Protein AF-A0A6V8F0V1-F1 (afdb_monomer_lite)

Secondary structure (DSSP, 8-state):
----SSTTPPEEEEEEEE-SS-TT-EEEEEEEE--GGGSS-GGGHHHHHHHHH-TTT-HHHHHHTT-

Radius of gyration: 19.39 Å; chains: 1; bounding box: 46×27×48 Å

Sequence (67 aa):
MIVPKENNAAFQGNITVINKENSSDYCMIPVTLTTPLSQNIEHHWFLARLLVLFPHAFPILRYLMGF

pLDDT: mean 76.05, std 13.64, range [41.34, 96.38]

Foldseek 3Di:
DQDDPDPQDKDWDWDKDADPVHRVDIDIDIDIDGDPVNPDCPVPVPVVVVCVVCVPPCPVVCVVVPD

Structure (mmCIF, N/CA/C/O backbone):
data_AF-A0A6V8F0V1-F1
#
_entry.id   AF-A0A6V8F0V1-F1
#
loop_
_atom_site.group_PDB
_atom_site.id
_atom_site.type_symbol
_atom_site.label_atom_id
_atom_site.label_alt_id
_atom_site.label_comp_id
_atom_site.label_asym_id
_atom_site.label_entity_id
_atom_site.label_seq_id
_atom_site.pdbx_PDB_ins_code
_atom_site.Cartn_x
_atom_site.Cartn_y
_atom_site.Cartn_z
_atom_site.occupancy
_atom_site.B_iso_or_equiv
_atom_site.auth_seq_id
_atom_site.auth_comp_id
_atom_site.auth_asym_id
_atom_site.auth_atom_id
_atom_site.pdbx_PDB_model_num
ATOM 1 N N . MET A 1 1 ? -0.546 -12.714 4.693 1.00 41.34 1 MET A N 1
ATOM 2 C CA . MET A 1 1 ? 0.505 -11.734 4.350 1.00 41.34 1 MET A CA 1
ATOM 3 C C . MET A 1 1 ? -0.105 -10.768 3.352 1.00 41.34 1 MET A C 1
ATOM 5 O O . MET A 1 1 ? -0.525 -11.216 2.294 1.00 41.34 1 MET A O 1
ATOM 9 N N . ILE A 1 2 ? -0.277 -9.502 3.732 1.00 63.81 2 ILE A N 1
ATOM 10 C CA . ILE A 1 2 ? -0.941 -8.486 2.905 1.00 63.81 2 ILE A CA 1
ATOM 11 C C . ILE A 1 2 ? 0.161 -7.739 2.155 1.00 63.81 2 ILE A C 1
ATOM 13 O O . ILE A 1 2 ? 0.578 -6.655 2.540 1.00 63.81 2 ILE A O 1
ATOM 17 N N . VAL A 1 3 ? 0.735 -8.406 1.161 1.00 62.12 3 VAL A N 1
ATOM 18 C CA . VAL A 1 3 ? 1.738 -7.821 0.270 1.00 62.12 3 VAL A CA 1
ATOM 19 C C . VAL A 1 3 ? 1.259 -8.100 -1.151 1.00 62.12 3 VAL A C 1
ATOM 21 O O . VAL A 1 3 ? 0.917 -9.255 -1.433 1.00 62.12 3 VAL A O 1
ATOM 24 N N . PRO A 1 4 ? 1.176 -7.085 -2.029 1.00 62.81 4 PRO A N 1
ATOM 25 C CA . PRO A 1 4 ? 0.789 -7.301 -3.415 1.00 62.81 4 PRO A CA 1
ATOM 26 C C . PRO A 1 4 ? 1.740 -8.301 -4.078 1.00 62.81 4 PRO A C 1
ATOM 28 O O . PRO A 1 4 ? 2.957 -8.152 -3.996 1.00 62.81 4 PRO A O 1
ATOM 31 N N . LYS A 1 5 ? 1.186 -9.343 -4.711 1.00 64.44 5 LYS A N 1
ATOM 32 C CA . LYS A 1 5 ? 1.970 -10.320 -5.490 1.00 64.44 5 LYS A CA 1
ATOM 33 C C . LYS A 1 5 ? 2.523 -9.723 -6.787 1.00 64.44 5 LYS A C 1
ATOM 35 O O . LYS A 1 5 ? 3.473 -10.264 -7.343 1.00 64.44 5 LYS A O 1
ATOM 40 N N . GLU A 1 6 ? 1.912 -8.647 -7.266 1.00 65.75 6 GLU A N 1
ATOM 41 C CA . GLU A 1 6 ? 2.252 -7.981 -8.518 1.00 65.75 6 GLU A CA 1
ATOM 42 C C . GLU A 1 6 ? 3.140 -6.761 -8.257 1.00 65.75 6 GLU A C 1
ATOM 44 O O . GLU A 1 6 ? 2.898 -5.970 -7.341 1.00 65.75 6 GLU A O 1
ATOM 49 N N . ASN A 1 7 ? 4.178 -6.607 -9.080 1.00 60.28 7 ASN A N 1
ATOM 50 C CA . ASN A 1 7 ? 5.027 -5.420 -9.058 1.00 60.28 7 ASN A CA 1
ATOM 51 C C . ASN A 1 7 ? 4.211 -4.186 -9.477 1.00 60.28 7 ASN A C 1
ATOM 53 O O . ASN A 1 7 ? 3.363 -4.279 -10.358 1.00 60.28 7 ASN A O 1
ATOM 57 N N . ASN A 1 8 ? 4.497 -3.027 -8.870 1.00 64.75 8 ASN A N 1
ATOM 58 C CA . ASN A 1 8 ? 3.818 -1.744 -9.128 1.00 64.75 8 ASN A CA 1
ATOM 59 C C . ASN A 1 8 ? 2.303 -1.723 -8.842 1.00 64.75 8 ASN A C 1
ATOM 61 O O . ASN A 1 8 ? 1.612 -0.800 -9.267 1.00 64.75 8 ASN A O 1
ATOM 65 N N . ALA A 1 9 ? 1.781 -2.699 -8.099 1.00 66.69 9 ALA A N 1
ATOM 66 C CA . ALA A 1 9 ? 0.370 -2.734 -7.750 1.00 66.69 9 ALA A CA 1
ATOM 67 C C . ALA A 1 9 ? 0.023 -1.706 -6.661 1.00 66.69 9 ALA A C 1
ATOM 69 O O . ALA A 1 9 ? 0.705 -1.591 -5.638 1.00 66.69 9 ALA A O 1
ATOM 70 N N . ALA A 1 10 ? -1.080 -0.987 -6.869 1.00 68.62 10 ALA A N 1
ATOM 71 C CA . ALA A 1 10 ? -1.699 -0.185 -5.826 1.00 68.62 10 ALA A CA 1
ATOM 72 C C . ALA A 1 10 ? -2.360 -1.120 -4.808 1.00 68.62 10 ALA A C 1
ATOM 74 O O . ALA A 1 10 ? -3.188 -1.960 -5.160 1.00 68.62 10 ALA A O 1
ATOM 75 N N . PHE A 1 11 ? -2.004 -0.968 -3.538 1.00 81.38 11 PHE A N 1
ATOM 76 C CA . PHE A 1 11 ? -2.695 -1.650 -2.457 1.00 81.38 11 PHE A CA 1
ATOM 77 C C . PHE A 1 11 ? -3.811 -0.751 -1.928 1.00 81.38 11 PHE A C 1
ATOM 79 O O . PHE A 1 11 ? -3.565 0.406 -1.592 1.00 81.38 11 PHE A O 1
ATOM 86 N N . GLN A 1 12 ? -5.020 -1.295 -1.830 1.00 84.50 12 GLN A N 1
ATOM 87 C CA . GLN A 1 12 ? -6.151 -0.674 -1.148 1.00 84.50 12 GLN A CA 1
ATOM 88 C C . GLN A 1 12 ? -6.656 -1.634 -0.079 1.00 84.50 12 GLN A C 1
ATOM 90 O O . GLN A 1 12 ? -6.775 -2.838 -0.314 1.00 84.50 12 GLN A O 1
ATOM 95 N N . GLY A 1 13 ? -6.951 -1.107 1.100 1.00 87.81 13 GLY A N 1
ATOM 96 C CA . GLY A 1 13 ? -7.475 -1.890 2.206 1.00 87.81 13 GLY A CA 1
ATOM 97 C C . GLY A 1 13 ? -8.107 -1.011 3.270 1.00 87.81 13 GLY A C 1
ATOM 98 O O . GLY A 1 13 ? -8.072 0.212 3.181 1.00 87.81 13 GLY A O 1
ATOM 99 N N . ASN A 1 14 ? -8.663 -1.646 4.297 1.00 92.12 14 ASN A N 1
ATOM 100 C CA . ASN A 1 14 ? -9.263 -0.957 5.433 1.00 92.12 14 ASN A CA 1
ATOM 101 C C . ASN A 1 14 ? -8.573 -1.401 6.722 1.00 92.12 14 ASN A C 1
ATOM 103 O O . ASN A 1 14 ? -8.370 -2.596 6.941 1.00 92.12 14 ASN A O 1
ATOM 107 N N . ILE A 1 15 ? -8.246 -0.443 7.585 1.00 91.25 15 ILE A N 1
ATOM 108 C CA . ILE A 1 15 ? -7.841 -0.702 8.966 1.00 91.25 15 ILE A CA 1
ATOM 109 C C . ILE A 1 15 ? -9.091 -0.586 9.834 1.00 91.25 15 ILE A C 1
ATOM 111 O O . ILE A 1 15 ? -9.701 0.479 9.898 1.00 91.25 15 ILE A O 1
ATOM 115 N N . THR A 1 16 ? -9.474 -1.670 10.506 1.00 93.88 16 THR A N 1
ATOM 116 C CA . THR A 1 16 ? -10.578 -1.656 11.474 1.00 93.88 16 THR A CA 1
ATOM 117 C C . THR A 1 16 ? -10.024 -1.431 12.876 1.00 93.88 16 THR A C 1
ATOM 119 O O . THR A 1 16 ? -9.255 -2.245 13.384 1.00 93.88 16 THR A O 1
ATOM 122 N N . VAL A 1 17 ? -10.426 -0.331 13.508 1.00 93.50 17 VAL A N 1
ATOM 123 C CA . VAL A 1 17 ? -10.139 -0.027 14.912 1.00 93.50 17 VAL A CA 1
ATOM 124 C C . VAL A 1 17 ? -11.371 -0.406 15.719 1.00 93.50 17 VAL A C 1
ATOM 126 O O . VAL A 1 17 ? -12.439 0.158 15.502 1.00 93.50 17 VAL A O 1
ATOM 129 N N . ILE A 1 18 ? -11.230 -1.374 16.621 1.00 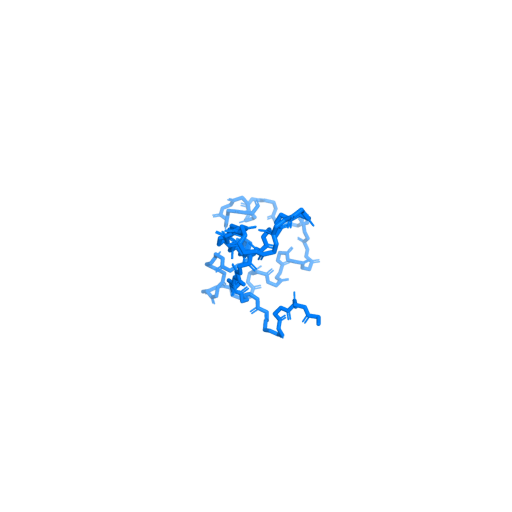95.31 18 ILE A N 1
ATOM 130 C CA . ILE A 1 18 ? -12.323 -1.870 17.463 1.00 95.31 18 ILE A CA 1
ATOM 131 C C . ILE A 1 18 ? -12.071 -1.396 18.890 1.00 95.31 18 ILE A C 1
ATOM 133 O O . ILE A 1 18 ? -10.974 -1.593 19.422 1.00 95.31 18 ILE A O 1
ATOM 137 N N . ASN A 1 19 ? -13.074 -0.777 19.508 1.00 93.12 19 ASN A N 1
ATOM 138 C CA . ASN A 1 19 ? -12.997 -0.386 20.905 1.00 93.12 19 ASN A CA 1
ATOM 139 C C . ASN A 1 19 ? -12.897 -1.642 21.790 1.00 93.12 19 ASN A C 1
ATOM 141 O O . ASN A 1 19 ? -13.679 -2.586 21.668 1.00 93.12 19 ASN A O 1
ATOM 145 N N . LYS A 1 20 ? -11.915 -1.661 22.697 1.00 93.75 20 LYS A N 1
ATOM 146 C CA . LYS A 1 20 ? -11.660 -2.805 23.583 1.00 93.75 20 LYS A CA 1
ATOM 147 C C . LYS A 1 20 ? -12.824 -3.079 24.541 1.00 93.75 20 LYS A C 1
ATOM 149 O O . LYS A 1 20 ? -13.045 -4.229 24.905 1.00 93.75 20 LYS A O 1
ATOM 154 N N . GLU A 1 21 ? -13.533 -2.037 24.962 1.00 96.38 21 GLU A N 1
ATOM 155 C CA . GLU A 1 21 ? -14.620 -2.121 25.944 1.00 96.38 21 GLU A CA 1
ATOM 156 C C . GLU A 1 21 ? -15.974 -2.414 25.287 1.00 96.38 21 GLU A C 1
ATOM 158 O O . GLU A 1 21 ? -16.873 -2.952 25.932 1.00 96.38 21 GLU A O 1
ATOM 163 N N . ASN A 1 22 ? -16.112 -2.109 23.993 1.00 93.12 22 ASN A N 1
ATOM 164 C CA . ASN A 1 22 ? -17.327 -2.347 23.225 1.00 93.12 22 ASN A CA 1
ATOM 165 C C . ASN A 1 22 ? -16.994 -2.768 21.789 1.00 93.12 22 ASN A C 1
ATOM 167 O O . ASN A 1 22 ? -16.698 -1.938 20.937 1.00 93.12 22 ASN A O 1
ATOM 171 N N . SER A 1 23 ? -17.131 -4.058 21.490 1.00 90.19 23 SER A N 1
ATOM 172 C CA . SER A 1 23 ? -16.849 -4.600 20.156 1.00 90.19 23 SER A CA 1
ATOM 173 C C . SER A 1 23 ? -17.806 -4.126 19.057 1.00 90.19 23 SER A C 1
ATOM 175 O O . SER A 1 23 ? -17.504 -4.300 17.878 1.00 90.19 23 SER A O 1
ATOM 177 N N . SER A 1 24 ? -18.949 -3.537 19.421 1.00 93.62 24 SER A N 1
ATOM 178 C CA . SER A 1 24 ? -19.889 -2.942 18.461 1.00 93.62 24 SER A CA 1
ATOM 179 C C . SER A 1 24 ? -19.512 -1.507 18.081 1.00 93.62 24 SER A C 1
ATOM 181 O O . SER A 1 24 ? -20.025 -0.994 17.090 1.00 93.62 24 SER A O 1
ATOM 183 N N . ASP A 1 25 ? -18.626 -0.866 18.848 1.00 95.06 25 ASP A N 1
ATOM 184 C CA . ASP A 1 25 ? -18.071 0.454 18.558 1.00 95.06 25 ASP A CA 1
ATOM 185 C C . ASP A 1 25 ? -16.746 0.283 17.805 1.00 95.06 25 ASP A C 1
ATOM 187 O O . ASP A 1 25 ? -15.712 -0.095 18.368 1.00 95.06 25 ASP A O 1
ATOM 191 N N . TYR A 1 26 ? -16.796 0.491 16.491 1.00 94.69 26 TYR A N 1
ATOM 192 C CA . TYR A 1 26 ? -15.634 0.364 15.626 1.00 94.69 26 TYR A CA 1
ATOM 193 C C . TYR A 1 26 ? -15.603 1.454 14.557 1.00 94.69 26 TYR A C 1
ATOM 195 O O . TYR A 1 26 ? -16.626 1.959 14.097 1.00 94.69 26 TYR A O 1
ATOM 203 N N . CYS A 1 27 ? -14.391 1.772 14.116 1.00 95.19 27 CYS A N 1
ATOM 204 C CA . CYS A 1 27 ? -14.117 2.692 13.023 1.00 95.19 27 CYS A CA 1
ATOM 205 C C . CYS A 1 27 ? -13.343 1.959 11.922 1.00 95.19 27 CYS A C 1
ATOM 207 O O . CYS A 1 27 ? -12.471 1.136 12.206 1.00 95.19 27 CYS A O 1
ATOM 209 N N . MET A 1 28 ? -13.656 2.254 10.659 1.00 95.12 28 MET A N 1
ATOM 210 C CA . MET A 1 28 ? -12.890 1.777 9.508 1.00 95.12 28 MET A CA 1
ATOM 211 C C . MET A 1 28 ? -12.149 2.945 8.865 1.00 95.12 28 MET A C 1
ATOM 213 O O . MET A 1 28 ? -12.764 3.927 8.457 1.00 95.12 28 MET A O 1
ATOM 217 N N . ILE A 1 29 ? -10.831 2.815 8.742 1.00 94.12 29 ILE A N 1
ATOM 218 C CA . ILE A 1 29 ? -9.969 3.801 8.096 1.00 94.12 29 ILE A CA 1
ATOM 219 C C . ILE A 1 29 ? -9.539 3.227 6.740 1.00 94.12 29 ILE A C 1
ATOM 221 O O . ILE A 1 29 ? -8.803 2.233 6.725 1.00 94.12 29 ILE A O 1
ATOM 225 N N . PRO A 1 30 ? -9.983 3.800 5.607 1.00 91.19 30 PRO A N 1
ATOM 226 C CA . PRO A 1 30 ? -9.516 3.372 4.297 1.00 91.19 30 PRO A CA 1
ATOM 227 C C . PRO A 1 30 ? -8.049 3.773 4.118 1.00 91.19 30 PRO A C 1
ATOM 229 O O . PRO A 1 30 ? -7.663 4.908 4.401 1.00 91.19 30 PRO A O 1
ATOM 232 N N . VAL A 1 31 ? -7.227 2.839 3.647 1.00 88.06 31 VAL A N 1
ATOM 233 C CA . VAL A 1 31 ? -5.802 3.051 3.386 1.00 88.06 31 VAL A CA 1
ATOM 234 C C . VAL A 1 31 ? -5.447 2.648 1.964 1.00 88.06 31 VAL A C 1
ATOM 236 O O . VAL A 1 31 ? -5.867 1.603 1.464 1.00 88.06 31 VAL A O 1
ATOM 239 N N . THR A 1 32 ? -4.614 3.473 1.338 1.00 84.69 32 THR A N 1
ATOM 240 C CA . THR A 1 32 ? -4.070 3.229 0.004 1.00 84.69 32 THR A CA 1
ATOM 241 C C . THR A 1 32 ? -2.555 3.355 0.066 1.00 84.69 32 THR A C 1
ATOM 243 O O . THR A 1 32 ? -2.036 4.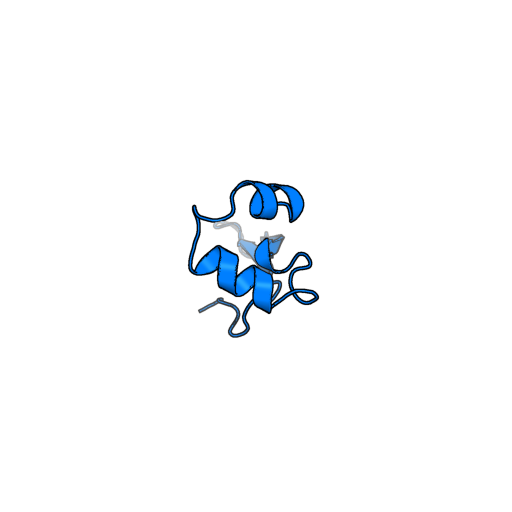337 0.594 1.00 84.69 32 THR A O 1
ATOM 246 N N . LEU A 1 33 ? -1.841 2.369 -0.474 1.00 77.31 33 LEU A N 1
ATOM 247 C CA . LEU A 1 33 ? -0.388 2.380 -0.602 1.00 77.31 33 LEU A CA 1
ATOM 248 C C . LEU A 1 33 ? -0.017 2.245 -2.078 1.00 77.31 33 LEU A C 1
ATOM 250 O O . LEU A 1 33 ? -0.379 1.274 -2.742 1.00 77.31 33 LEU A O 1
ATOM 254 N N . THR A 1 34 ? 0.730 3.221 -2.578 1.00 70.88 34 THR A N 1
ATOM 255 C CA . THR A 1 34 ? 1.201 3.280 -3.965 1.00 70.88 34 THR A CA 1
ATOM 256 C C . THR A 1 34 ? 2.708 3.472 -3.984 1.00 70.88 34 THR A C 1
ATOM 258 O O . THR A 1 34 ? 3.224 4.356 -3.299 1.00 70.88 34 THR A O 1
ATOM 261 N N . THR A 1 35 ? 3.426 2.673 -4.775 1.00 65.88 35 THR A N 1
ATOM 262 C CA . THR A 1 35 ? 4.864 2.874 -4.971 1.00 65.88 35 THR A CA 1
ATOM 263 C C . THR A 1 35 ? 5.111 3.978 -6.010 1.00 65.88 35 THR A C 1
ATOM 265 O O . THR A 1 35 ? 4.454 3.994 -7.057 1.00 65.88 35 THR A O 1
ATOM 268 N N . PRO A 1 36 ? 6.076 4.888 -5.772 1.00 59.91 36 PRO A N 1
ATOM 269 C CA . PRO A 1 36 ? 6.381 5.983 -6.698 1.00 59.91 36 PRO A CA 1
ATOM 270 C C . PRO A 1 36 ? 6.890 5.483 -8.059 1.00 59.91 36 PRO A C 1
ATOM 272 O O . PRO A 1 36 ? 6.730 6.167 -9.062 1.00 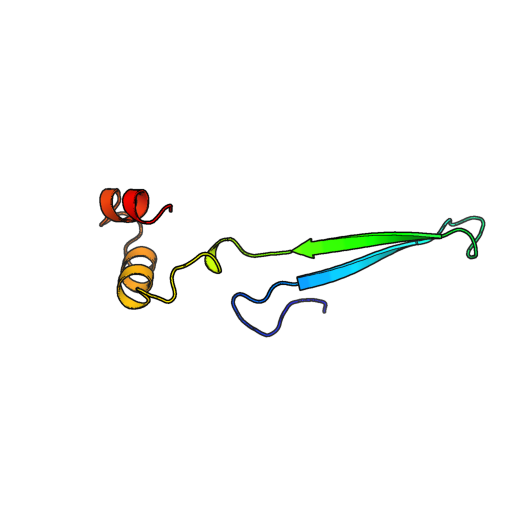59.91 36 PRO A O 1
ATOM 275 N N . LEU A 1 37 ? 7.427 4.258 -8.125 1.00 55.94 37 LEU A N 1
ATOM 276 C CA . LEU A 1 37 ? 7.931 3.649 -9.361 1.00 55.94 37 LEU A CA 1
ATOM 277 C C . LEU A 1 37 ? 6.836 3.380 -10.416 1.00 55.94 37 LEU A C 1
ATOM 279 O O . LEU A 1 37 ? 7.151 3.208 -11.590 1.00 55.94 37 LEU A O 1
ATOM 283 N N . SER A 1 38 ? 5.559 3.359 -10.014 1.00 53.12 38 SER A N 1
ATOM 284 C CA . SER A 1 38 ? 4.416 3.226 -10.934 1.00 53.12 38 SER A CA 1
ATOM 285 C C . SER A 1 38 ? 4.155 4.491 -11.760 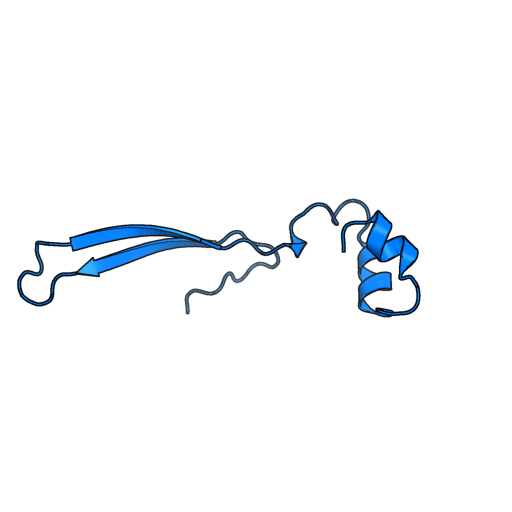1.00 53.12 38 SER A C 1
ATOM 287 O O . SER A 1 38 ? 3.404 4.453 -12.735 1.00 53.12 38 SER A O 1
ATOM 289 N N . GLN A 1 39 ? 4.787 5.616 -11.412 1.00 55.19 39 GLN A N 1
ATOM 290 C CA . GLN A 1 39 ? 4.650 6.852 -12.165 1.00 55.19 39 GLN A CA 1
ATOM 291 C C . GLN A 1 39 ? 5.575 6.812 -13.391 1.00 55.19 39 GLN A C 1
ATOM 293 O O . GLN A 1 39 ? 6.732 7.214 -13.359 1.00 55.19 39 GLN A O 1
ATOM 298 N N . ASN A 1 40 ? 5.003 6.356 -14.507 1.00 53.31 40 ASN A N 1
ATOM 299 C CA . ASN A 1 40 ? 5.351 6.809 -15.858 1.00 53.31 40 ASN A CA 1
ATOM 300 C C . ASN A 1 40 ? 6.653 6.286 -16.499 1.00 53.31 40 ASN A C 1
ATOM 302 O O . ASN A 1 40 ? 7.118 6.847 -17.491 1.00 53.31 40 ASN A O 1
ATOM 306 N N . ILE A 1 41 ? 7.241 5.198 -15.995 1.00 55.69 41 ILE A N 1
ATOM 307 C CA . ILE A 1 41 ? 8.464 4.642 -16.601 1.00 55.69 41 ILE A CA 1
ATOM 308 C C . ILE A 1 41 ? 8.191 3.647 -17.746 1.00 55.69 41 ILE A C 1
ATOM 310 O O . ILE A 1 41 ? 9.105 3.289 -18.494 1.00 55.69 41 ILE A O 1
ATOM 314 N N . GLU A 1 42 ? 6.948 3.194 -17.927 1.00 56.47 42 GLU A N 1
ATOM 315 C CA . GLU A 1 42 ? 6.631 2.155 -18.920 1.00 56.47 42 GLU A CA 1
ATOM 316 C C . GLU A 1 42 ? 6.988 2.564 -20.358 1.00 56.47 42 GLU A C 1
ATOM 318 O O . GLU A 1 42 ? 7.394 1.723 -21.160 1.00 56.47 42 GLU A O 1
ATOM 323 N N . HIS A 1 43 ? 6.971 3.864 -20.666 1.00 60.97 43 HIS A N 1
ATOM 324 C CA . HIS A 1 43 ? 7.359 4.372 -21.983 1.00 60.97 43 HIS A CA 1
ATOM 325 C C . HIS A 1 43 ? 8.866 4.253 -22.281 1.00 60.97 43 HIS A C 1
ATOM 327 O O . HIS A 1 43 ? 9.2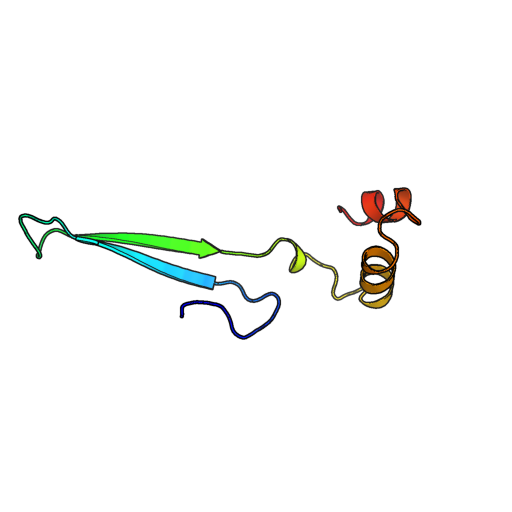61 4.238 -23.448 1.00 60.97 43 HIS A O 1
ATOM 333 N N . HIS A 1 44 ? 9.719 4.111 -21.258 1.00 70.00 44 HIS A N 1
ATOM 334 C CA . HIS A 1 44 ? 11.177 4.066 -21.405 1.00 70.00 44 HIS A CA 1
ATOM 335 C C . HIS A 1 44 ? 11.837 2.997 -20.520 1.00 70.00 44 HIS A C 1
ATOM 337 O O . HIS A 1 44 ? 12.853 3.251 -19.867 1.00 70.00 44 HIS A O 1
ATOM 343 N N . TRP A 1 45 ? 11.294 1.775 -20.534 1.00 71.81 45 TRP A N 1
ATOM 344 C CA . TRP A 1 45 ? 11.790 0.631 -19.750 1.00 71.81 45 TRP A CA 1
ATOM 345 C C . TRP A 1 45 ? 13.317 0.414 -19.848 1.00 71.81 45 TRP A C 1
ATOM 347 O O . TRP A 1 45 ? 13.966 0.039 -18.871 1.00 71.81 45 TRP A O 1
ATOM 357 N N . PHE A 1 46 ? 13.912 0.692 -21.014 1.00 78.81 46 PHE A N 1
ATOM 358 C CA . PHE A 1 46 ? 15.356 0.599 -21.234 1.00 78.8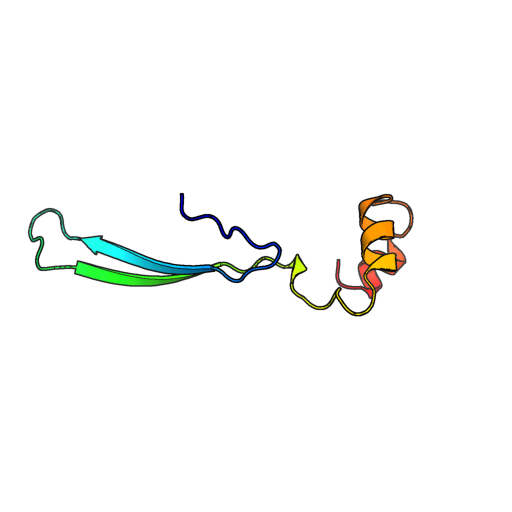1 46 PHE A CA 1
ATOM 359 C C . PHE A 1 46 ? 16.147 1.644 -20.431 1.00 78.81 46 PHE A C 1
ATOM 361 O O . PHE A 1 46 ? 17.118 1.292 -19.761 1.00 78.81 46 PHE A O 1
ATOM 368 N N . LEU A 1 47 ? 15.721 2.913 -20.453 1.00 76.69 47 LEU A N 1
ATOM 369 C CA . LEU A 1 47 ? 16.389 3.998 -19.721 1.00 76.69 47 LEU A CA 1
ATOM 370 C C . LEU A 1 47 ? 16.284 3.778 -18.213 1.00 76.69 47 LEU A C 1
ATOM 372 O O . LEU A 1 47 ? 17.261 3.940 -17.488 1.00 76.69 47 LEU A O 1
ATOM 376 N N . ALA A 1 48 ? 15.125 3.305 -17.761 1.00 73.69 48 ALA A N 1
ATOM 377 C CA . ALA A 1 48 ? 14.886 2.915 -16.378 1.00 73.69 48 ALA A CA 1
ATOM 378 C C . ALA A 1 48 ? 15.883 1.867 -15.886 1.00 73.69 48 ALA A C 1
ATOM 380 O O . ALA A 1 48 ? 16.522 2.029 -14.849 1.00 73.69 48 ALA A O 1
ATOM 381 N N . ARG A 1 49 ? 16.051 0.794 -16.667 1.00 77.25 49 ARG A N 1
ATOM 382 C CA . ARG A 1 49 ? 16.973 -0.295 -16.346 1.00 77.25 49 ARG A CA 1
ATOM 383 C C . ARG A 1 49 ? 18.415 0.197 -16.281 1.00 77.25 49 ARG A C 1
ATOM 385 O O . ARG A 1 49 ? 19.173 -0.250 -15.426 1.00 77.25 49 ARG A O 1
ATOM 392 N N . LEU A 1 50 ? 18.781 1.121 -17.164 1.00 80.25 50 LEU A N 1
ATOM 393 C CA . LEU A 1 50 ? 20.122 1.690 -17.243 1.00 80.25 50 LEU A CA 1
ATOM 394 C C . LEU A 1 50 ? 20.419 2.609 -16.044 1.00 80.25 50 LEU A C 1
ATOM 396 O O . LEU A 1 50 ? 21.503 2.528 -15.471 1.00 80.25 50 LEU A O 1
ATOM 400 N N . LEU A 1 51 ? 19.433 3.391 -15.594 1.00 75.94 51 LEU A N 1
ATOM 401 C CA . LEU A 1 51 ? 19.523 4.206 -14.377 1.00 75.94 51 LEU A CA 1
ATOM 402 C C . LEU A 1 51 ? 19.613 3.362 -13.097 1.00 75.94 51 LEU A C 1
ATOM 404 O O . LEU A 1 51 ? 20.343 3.730 -12.181 1.00 75.94 51 LEU A O 1
ATOM 408 N N . VAL A 1 52 ? 18.919 2.219 -13.039 1.00 75.19 52 VAL A N 1
ATOM 409 C CA . VAL A 1 52 ? 19.016 1.274 -11.911 1.00 75.19 52 VAL A CA 1
ATOM 410 C C . VAL A 1 52 ? 20.385 0.592 -11.865 1.00 75.19 52 VAL A C 1
ATOM 412 O O . VAL A 1 52 ? 20.960 0.456 -10.788 1.00 75.19 52 VAL A O 1
ATOM 415 N N . LEU A 1 53 ? 20.922 0.172 -13.015 1.00 80.19 53 LEU A N 1
ATOM 416 C CA . LEU A 1 53 ? 22.239 -0.473 -13.078 1.00 80.19 53 LEU A CA 1
ATOM 417 C C . LEU A 1 53 ? 23.385 0.506 -12.778 1.00 80.19 53 LEU A C 1
ATOM 419 O O . LEU A 1 53 ? 24.401 0.107 -12.213 1.00 80.19 53 LEU A O 1
ATOM 423 N N . PHE A 1 54 ? 23.226 1.773 -13.169 1.00 82.19 54 PHE A N 1
ATOM 424 C CA . PHE A 1 54 ? 24.257 2.803 -13.059 1.00 82.19 54 PHE A CA 1
ATOM 425 C C . PHE A 1 54 ? 23.725 4.064 -12.350 1.00 82.19 54 PHE A C 1
ATOM 427 O O . PHE A 1 54 ? 23.581 5.117 -12.979 1.00 82.19 54 PHE A O 1
ATOM 434 N N . PRO A 1 55 ? 23.492 4.006 -11.024 1.00 69.69 55 PRO A N 1
ATOM 435 C CA . PRO A 1 55 ? 22.802 5.060 -10.267 1.00 69.69 55 PRO A CA 1
ATOM 436 C C . PRO A 1 55 ? 23.527 6.415 -10.244 1.00 69.69 55 PRO A C 1
ATOM 438 O O . PRO A 1 55 ? 22.911 7.437 -9.937 1.00 69.69 55 PRO A O 1
ATOM 441 N N . HIS A 1 56 ? 24.821 6.438 -10.576 1.00 80.19 56 HIS A N 1
ATOM 442 C CA . HIS A 1 56 ? 25.664 7.639 -10.566 1.00 80.19 56 HIS A CA 1
ATOM 443 C C . HIS A 1 56 ? 26.186 8.054 -11.947 1.00 80.19 56 HIS A C 1
ATOM 445 O O . HIS A 1 56 ? 26.815 9.101 -12.057 1.00 80.19 56 HIS A O 1
ATOM 451 N N . ALA A 1 57 ? 25.945 7.269 -13.002 1.00 80.12 57 ALA A N 1
ATOM 452 C CA . ALA A 1 57 ? 26.503 7.563 -14.325 1.00 80.12 57 ALA A CA 1
ATOM 453 C C . ALA A 1 57 ? 25.705 8.633 -15.087 1.00 80.12 57 ALA A C 1
ATOM 455 O O . ALA A 1 57 ? 26.264 9.332 -15.928 1.00 80.12 57 ALA A O 1
ATOM 456 N N . PHE A 1 58 ? 24.411 8.791 -14.778 1.00 81.88 58 PHE A N 1
ATOM 457 C CA . PHE A 1 58 ? 23.513 9.695 -15.507 1.00 81.88 58 PHE A CA 1
ATOM 458 C C . PHE A 1 58 ? 22.681 10.597 -14.574 1.00 81.88 58 PHE A C 1
ATOM 460 O O . PHE A 1 58 ? 21.450 10.567 -14.620 1.00 81.88 58 PHE A O 1
ATOM 467 N N . PRO A 1 59 ? 23.318 11.425 -13.724 1.00 76.50 59 PRO A N 1
ATOM 468 C CA . PRO A 1 59 ? 22.614 12.278 -12.763 1.00 76.50 59 PRO A CA 1
ATOM 469 C C . PRO A 1 59 ? 21.682 13.302 -13.433 1.00 76.50 59 PRO A C 1
ATOM 471 O O . PRO A 1 59 ? 20.589 13.557 -12.939 1.00 76.50 59 PRO A O 1
ATOM 474 N N . ILE A 1 60 ? 22.071 13.842 -14.593 1.00 80.62 60 ILE A N 1
ATOM 475 C CA . ILE A 1 60 ? 21.248 14.795 -15.359 1.00 80.62 60 ILE A CA 1
ATOM 476 C C . ILE A 1 60 ? 20.008 14.102 -15.938 1.00 80.62 60 ILE A C 1
ATOM 478 O O . ILE A 1 60 ? 18.905 14.634 -15.866 1.00 80.62 60 ILE A O 1
ATOM 482 N N . LEU A 1 61 ? 20.177 12.896 -16.484 1.00 73.00 61 LEU A N 1
ATOM 483 C CA . LEU A 1 61 ? 19.070 12.114 -17.037 1.00 73.00 61 LEU A CA 1
ATOM 484 C C . LEU A 1 61 ? 18.072 11.723 -15.943 1.00 73.00 61 LEU A C 1
ATOM 486 O O . LEU A 1 61 ? 16.867 11.806 -16.149 1.00 73.00 61 LEU A O 1
ATOM 490 N N . ARG A 1 62 ? 18.584 11.356 -14.764 1.00 69.75 62 ARG A N 1
ATOM 491 C CA . ARG A 1 62 ? 17.787 11.072 -13.572 1.00 69.75 62 ARG A CA 1
ATOM 492 C C . ARG A 1 62 ? 16.916 12.272 -13.177 1.00 69.75 62 ARG A C 1
ATOM 494 O O . ARG A 1 62 ? 15.708 12.117 -13.032 1.00 69.75 62 ARG A O 1
ATOM 501 N N . TYR A 1 63 ? 17.512 13.464 -13.115 1.00 77.12 63 TYR A N 1
ATOM 502 C CA . TYR A 1 63 ? 16.796 14.710 -12.830 1.00 77.12 63 TYR A CA 1
ATOM 503 C C . TYR A 1 63 ? 15.707 15.018 -13.873 1.00 77.12 63 TYR A C 1
ATOM 505 O O . TYR A 1 63 ? 14.576 15.332 -13.512 1.00 77.12 63 TYR A O 1
ATOM 513 N N . LEU A 1 64 ? 16.014 14.867 -15.168 1.00 73.00 64 LEU A N 1
ATOM 514 C CA . LEU A 1 64 ? 15.059 15.103 -16.262 1.00 73.00 64 LEU A CA 1
ATOM 515 C C . LEU A 1 64 ? 13.891 14.105 -16.276 1.00 73.00 64 LEU A C 1
ATOM 517 O O . LEU A 1 64 ? 12.807 14.442 -16.743 1.00 73.00 64 LEU A O 1
ATOM 521 N N . MET A 1 65 ? 14.103 12.890 -15.766 1.00 68.56 65 MET A N 1
ATOM 522 C CA . MET A 1 65 ? 13.076 11.851 -15.646 1.00 68.56 65 MET A CA 1
ATOM 523 C C . MET A 1 65 ? 12.279 11.923 -14.330 1.00 68.56 65 MET A C 1
ATOM 525 O O . MET A 1 65 ? 11.378 11.111 -14.140 1.00 68.56 65 MET A O 1
ATOM 529 N N . GLY A 1 66 ? 12.580 12.875 -13.437 1.00 63.34 66 GLY A N 1
ATOM 530 C CA . GLY A 1 66 ? 11.853 13.067 -12.175 1.00 63.34 66 GLY A CA 1
ATOM 531 C C . GLY A 1 66 ? 12.266 12.131 -11.028 1.00 63.34 66 GLY A C 1
ATOM 532 O O . GLY A 1 66 ? 11.443 11.862 -10.154 1.00 63.34 66 GLY A O 1
ATOM 533 N N . PHE A 1 67 ? 13.511 11.636 -11.033 1.00 56.34 67 PHE A N 1
ATOM 534 C CA . PHE A 1 67 ? 14.095 10.718 -10.033 1.00 56.34 67 PHE A CA 1
ATOM 535 C C . PHE A 1 67 ? 15.133 11.350 -9.096 1.00 56.34 67 PHE A C 1
ATOM 537 O O . PHE A 1 67 ? 15.710 12.401 -9.444 1.00 56.34 67 PHE A O 1
#